Protein AF-A0A9N9IWW1-F1 (afdb_monomer)

Solvent-accessible surface area (backbone atoms only — not comparable to full-atom values): 3271 Å² total; per-residue (Å²): 132,65,68,65,60,55,51,51,53,49,53,52,49,44,76,73,69,54,86,71,58,78,89,51,48,64,58,54,51,61,70,72,24,49,65,61,76,73,82,92,58,86,76,44,93,84,38,70,49,124

Structure (mmCIF, N/CA/C/O backbone):
data_AF-A0A9N9IWW1-F1
#
_entry.id   AF-A0A9N9IWW1-F1
#
loop_
_atom_site.group_PDB
_atom_site.id
_atom_site.type_symbol
_atom_site.label_atom_id
_atom_site.label_alt_id
_atom_site.label_comp_id
_atom_site.label_asym_id
_atom_site.label_entity_id
_atom_site.label_seq_id
_atom_site.pdbx_PDB_ins_code
_atom_site.Cartn_x
_atom_site.Cartn_y
_atom_site.Cartn_z
_atom_site.occupancy
_atom_site.B_iso_or_equiv
_atom_site.auth_seq_id
_atom_site.auth_comp_id
_atom_site.auth_asym_id
_atom_site.auth_atom_id
_atom_site.pdbx_PDB_model_num
ATOM 1 N N . MET A 1 1 ? -13.269 -4.764 3.203 1.00 63.12 1 MET A N 1
ATOM 2 C CA . MET A 1 1 ? -13.177 -4.170 1.849 1.00 63.12 1 MET A CA 1
ATOM 3 C C . MET A 1 1 ? -11.937 -3.273 1.670 1.00 63.12 1 MET A C 1
ATOM 5 O O . MET A 1 1 ? -11.970 -2.369 0.860 1.00 63.12 1 MET A O 1
ATOM 9 N N . SER A 1 2 ? -10.809 -3.520 2.349 1.00 74.81 2 SER A N 1
ATOM 10 C CA . SER A 1 2 ? -9.608 -2.658 2.265 1.00 74.81 2 SER A CA 1
ATOM 11 C C . SER A 1 2 ? -8.656 -3.000 1.111 1.00 74.81 2 SER A C 1
ATOM 13 O O . SER A 1 2 ? -8.060 -2.108 0.525 1.00 74.81 2 SER A O 1
ATOM 15 N N . ALA A 1 3 ? -8.538 -4.284 0.761 1.00 79.81 3 ALA A N 1
ATOM 16 C CA . ALA A 1 3 ? -7.640 -4.766 -0.291 1.00 79.81 3 ALA A CA 1
ATOM 17 C C . ALA A 1 3 ? -7.782 -4.067 -1.666 1.00 79.81 3 ALA A C 1
ATOM 19 O O . ALA A 1 3 ? -6.744 -3.723 -2.226 1.00 79.81 3 ALA A O 1
ATOM 20 N N . PRO A 1 4 ? -8.991 -3.809 -2.216 1.00 84.81 4 PRO A N 1
ATOM 21 C CA . PRO A 1 4 ? -9.108 -3.148 -3.521 1.00 84.81 4 PRO A CA 1
ATOM 22 C C . PRO A 1 4 ? -8.534 -1.723 -3.529 1.00 84.81 4 PRO A C 1
ATOM 24 O O . PRO A 1 4 ? -7.854 -1.363 -4.480 1.00 84.81 4 PRO A O 1
ATOM 27 N N . HIS A 1 5 ? -8.685 -0.959 -2.442 1.00 85.62 5 HIS A N 1
ATOM 28 C CA . HIS A 1 5 ? -8.119 0.393 -2.349 1.00 85.62 5 HIS A CA 1
ATOM 29 C C . HIS A 1 5 ? -6.587 0.396 -2.410 1.00 85.62 5 HIS A C 1
ATOM 31 O O . H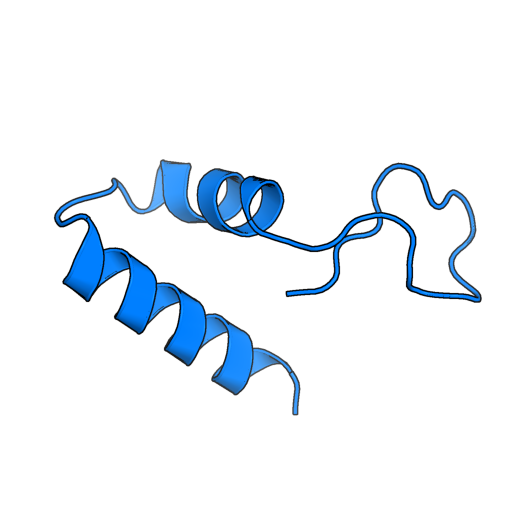IS A 1 5 ? -5.990 1.264 -3.037 1.00 85.62 5 HIS A O 1
ATOM 37 N N . ILE A 1 6 ? -5.939 -0.610 -1.814 1.00 84.69 6 ILE A N 1
ATOM 38 C CA . ILE A 1 6 ? -4.480 -0.758 -1.894 1.00 84.69 6 ILE A CA 1
ATOM 39 C C . ILE A 1 6 ? -4.044 -1.080 -3.327 1.00 84.69 6 ILE A C 1
ATOM 41 O O . ILE A 1 6 ? -3.030 -0.560 -3.788 1.00 84.69 6 ILE A O 1
ATOM 45 N N . VAL A 1 7 ? -4.809 -1.913 -4.041 1.00 87.06 7 VAL A N 1
ATOM 46 C CA . VAL A 1 7 ? -4.534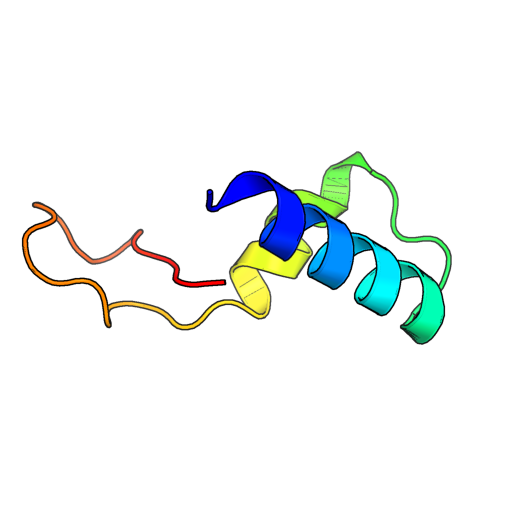 -2.262 -5.444 1.00 87.06 7 VAL A CA 1
ATOM 47 C C . VAL A 1 7 ? -4.661 -1.036 -6.349 1.00 87.06 7 VAL A C 1
ATOM 49 O O . VAL A 1 7 ? -3.789 -0.822 -7.189 1.00 87.06 7 VAL A O 1
ATOM 52 N N . ASP A 1 8 ? -5.676 -0.198 -6.141 1.00 86.62 8 ASP A N 1
ATOM 53 C CA . ASP A 1 8 ? -5.856 1.045 -6.899 1.00 86.62 8 ASP A CA 1
ATOM 54 C C . ASP A 1 8 ? -4.715 2.039 -6.636 1.00 86.62 8 ASP A C 1
ATOM 56 O O . ASP A 1 8 ? -4.162 2.619 -7.573 1.00 86.62 8 ASP A O 1
ATOM 60 N N . THR A 1 9 ? -4.287 2.184 -5.377 1.00 86.12 9 THR A N 1
ATOM 61 C CA . THR A 1 9 ? -3.130 3.015 -5.005 1.00 86.12 9 THR A CA 1
ATOM 62 C C . THR A 1 9 ? -1.840 2.504 -5.648 1.00 86.12 9 THR A C 1
ATOM 64 O O . THR A 1 9 ? -1.046 3.292 -6.165 1.00 86.12 9 THR A O 1
ATOM 67 N N . VAL A 1 10 ? -1.639 1.184 -5.681 1.00 86.56 10 VAL A N 1
ATOM 68 C CA . VAL A 1 10 ? -0.515 0.548 -6.381 1.00 86.56 10 VAL A CA 1
ATOM 69 C C . VAL A 1 10 ? -0.559 0.835 -7.880 1.00 86.56 10 VAL A C 1
ATOM 71 O O . VAL A 1 10 ? 0.454 1.237 -8.454 1.00 86.56 10 VAL A O 1
ATOM 74 N N . ALA A 1 11 ? -1.717 0.664 -8.516 1.00 87.75 11 ALA A N 1
ATOM 75 C CA . ALA A 1 11 ? -1.888 0.905 -9.943 1.00 87.75 11 ALA A CA 1
ATOM 76 C C . ALA A 1 11 ? -1.612 2.374 -10.305 1.00 87.75 11 ALA A C 1
ATOM 78 O O . ALA A 1 11 ? -0.878 2.649 -11.258 1.00 87.75 11 ALA A O 1
ATOM 79 N N . LEU A 1 12 ? -2.120 3.315 -9.502 1.00 88.06 12 LEU A N 1
ATOM 80 C CA . LEU A 1 12 ? -1.857 4.745 -9.655 1.00 88.06 12 LEU A CA 1
ATOM 81 C C . LEU A 1 12 ? -0.365 5.059 -9.511 1.00 88.06 12 LEU A C 1
ATOM 83 O O . LEU A 1 12 ? 0.199 5.796 -10.321 1.00 88.06 12 LEU A O 1
ATOM 87 N N . TYR A 1 13 ? 0.289 4.477 -8.508 1.00 86.31 13 TYR A N 1
ATOM 88 C CA . TYR A 1 13 ? 1.711 4.681 -8.267 1.00 86.31 13 TYR A CA 1
ATOM 89 C C . TYR A 1 13 ? 2.567 4.177 -9.438 1.00 86.31 13 TYR A C 1
ATOM 91 O O . TYR A 1 13 ? 3.432 4.906 -9.926 1.00 86.31 13 TYR A O 1
ATOM 99 N N . ILE A 1 14 ? 2.287 2.973 -9.953 1.00 85.56 14 ILE A N 1
ATOM 100 C CA . ILE A 1 14 ? 2.968 2.413 -11.133 1.00 85.56 14 ILE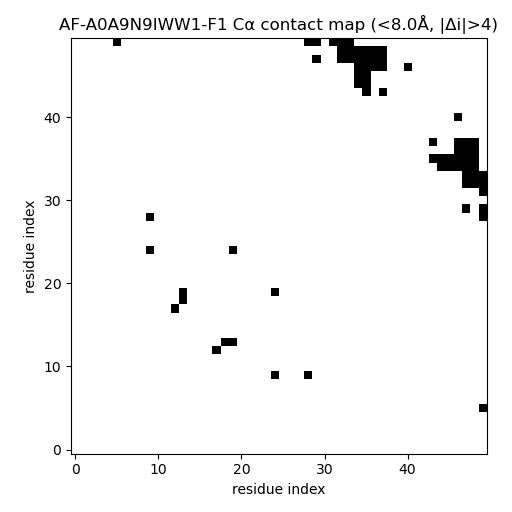 A CA 1
ATOM 101 C C . ILE A 1 14 ? 2.756 3.309 -12.354 1.00 85.56 14 ILE A C 1
ATOM 103 O O . ILE A 1 14 ? 3.718 3.612 -13.057 1.00 85.56 14 ILE A O 1
ATOM 107 N N . SER A 1 15 ? 1.521 3.766 -12.580 1.00 86.31 15 SER A N 1
ATOM 108 C CA . SER A 1 15 ? 1.190 4.657 -13.696 1.00 86.31 15 SER A CA 1
ATOM 109 C C . SER A 1 15 ? 1.902 6.008 -13.611 1.00 86.31 15 SER A C 1
ATOM 111 O O . SER A 1 15 ? 2.171 6.611 -14.646 1.00 86.31 15 SER A O 1
ATOM 113 N N . THR A 1 16 ? 2.175 6.501 -12.401 1.00 85.88 16 THR A N 1
ATOM 114 C CA . THR A 1 16 ?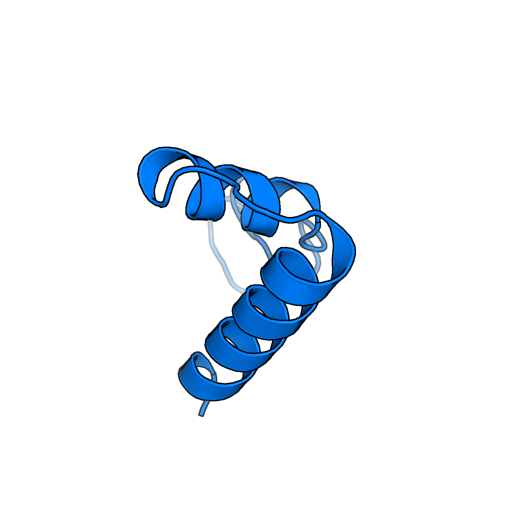 2.756 7.834 -12.185 1.00 85.88 16 THR A CA 1
ATOM 115 C C . THR A 1 16 ? 4.280 7.809 -12.244 1.00 85.88 16 THR A C 1
ATOM 117 O O . THR A 1 16 ? 4.885 8.697 -12.838 1.00 85.88 16 THR A O 1
ATOM 120 N N . TYR A 1 17 ? 4.911 6.798 -11.642 1.00 81.50 17 TYR A N 1
ATOM 121 C CA . TYR A 1 17 ? 6.364 6.782 -11.444 1.00 81.50 17 TYR A CA 1
ATOM 122 C C . TYR A 1 17 ? 7.114 5.801 -12.346 1.00 81.50 17 TYR A C 1
ATOM 124 O O . TYR A 1 17 ? 8.320 5.957 -12.496 1.00 81.50 17 TYR A O 1
ATOM 132 N N . SER A 1 18 ? 6.413 4.865 -13.000 1.00 71.44 18 SER A N 1
ATOM 133 C CA . SER A 1 18 ? 6.972 3.768 -13.803 1.00 71.44 18 SER A CA 1
ATOM 134 C C . SER A 1 18 ? 7.988 2.876 -13.065 1.00 71.44 18 SER A C 1
ATOM 136 O O . SER A 1 18 ? 8.903 3.317 -12.384 1.00 71.44 18 SER A O 1
ATOM 138 N N . ASN A 1 19 ? 7.861 1.565 -13.273 1.00 68.81 19 ASN A N 1
ATOM 139 C CA . ASN A 1 19 ? 8.920 0.574 -13.051 1.00 68.81 19 ASN A CA 1
ATOM 140 C C . ASN A 1 19 ? 9.580 0.538 -11.651 1.00 68.81 19 ASN A C 1
ATOM 142 O O . ASN A 1 19 ? 10.794 0.358 -11.540 1.00 68.81 19 ASN A O 1
ATOM 146 N N . LEU A 1 20 ? 8.793 0.647 -10.571 1.00 69.94 20 LEU A N 1
ATOM 147 C CA . LEU A 1 20 ? 9.297 0.267 -9.251 1.00 69.94 20 LEU A CA 1
ATOM 148 C C . LEU A 1 20 ? 9.355 -1.269 -9.154 1.00 69.94 20 LEU A C 1
ATOM 150 O O . LEU A 1 20 ? 8.343 -1.921 -9.431 1.00 69.94 20 LEU A O 1
ATOM 154 N N . PRO A 1 21 ? 10.487 -1.870 -8.746 1.00 79.25 21 PRO A N 1
ATOM 155 C CA . PRO A 1 21 ? 10.552 -3.303 -8.497 1.00 79.25 21 PRO A CA 1
ATOM 156 C C . PRO A 1 21 ? 9.464 -3.717 -7.494 1.00 79.25 21 PRO A C 1
ATOM 158 O O . PRO A 1 21 ? 9.299 -3.032 -6.478 1.00 79.25 21 PRO A O 1
ATOM 161 N N . PRO A 1 22 ? 8.756 -4.843 -7.707 1.00 75.75 22 PRO A N 1
ATOM 162 C CA . PRO A 1 22 ? 7.730 -5.313 -6.772 1.00 75.75 22 PRO A CA 1
ATOM 163 C C . PRO A 1 22 ? 8.241 -5.453 -5.330 1.00 75.75 22 PRO A C 1
ATOM 165 O O . PRO A 1 22 ? 7.486 -5.244 -4.383 1.00 75.75 22 PRO A O 1
ATOM 168 N N . SER A 1 23 ? 9.539 -5.731 -5.159 1.00 81.94 23 SER A N 1
ATOM 169 C CA . SER A 1 23 ? 10.225 -5.796 -3.863 1.00 81.94 23 SER A CA 1
ATOM 170 C C . SER A 1 23 ? 10.186 -4.492 -3.061 1.00 81.94 23 SER A C 1
ATOM 172 O O . SER A 1 23 ? 10.238 -4.540 -1.838 1.00 81.94 23 SER A O 1
ATOM 174 N N . ASN A 1 24 ? 10.065 -3.338 -3.720 1.00 84.69 24 ASN A N 1
ATOM 175 C CA . ASN A 1 24 ? 10.149 -2.013 -3.095 1.00 84.69 24 ASN A CA 1
ATOM 176 C C . ASN A 1 24 ? 8.774 -1.336 -2.961 1.00 84.69 24 ASN A C 1
ATOM 178 O O . ASN A 1 24 ? 8.650 -0.278 -2.347 1.00 84.69 24 ASN A O 1
ATOM 182 N N . MET A 1 25 ? 7.723 -1.940 -3.520 1.00 84.25 25 MET A N 1
ATOM 183 C CA . MET A 1 25 ? 6.379 -1.362 -3.559 1.00 84.25 25 MET A CA 1
ATOM 184 C C . MET A 1 25 ? 5.742 -1.246 -2.172 1.00 84.25 25 MET A C 1
ATOM 186 O O . MET A 1 25 ? 5.091 -0.248 -1.878 1.00 84.25 25 MET A O 1
ATOM 190 N N . SER A 1 26 ? 5.977 -2.228 -1.299 1.00 84.00 26 SER A N 1
ATOM 191 C CA . SER A 1 26 ? 5.505 -2.189 0.091 1.00 84.00 26 SER A CA 1
ATOM 192 C C . SER A 1 26 ? 6.064 -0.974 0.840 1.00 84.00 26 SER A C 1
ATOM 194 O O . SER A 1 26 ? 5.316 -0.215 1.451 1.00 84.00 26 SER A O 1
ATOM 196 N N . GLU A 1 27 ? 7.371 -0.729 0.720 1.00 85.50 27 GLU A N 1
ATOM 197 C CA . GLU A 1 27 ? 8.030 0.419 1.350 1.00 85.50 27 GLU A CA 1
ATOM 198 C C . GLU A 1 27 ? 7.535 1.748 0.772 1.00 85.50 27 GLU A C 1
ATOM 200 O O . GLU A 1 27 ? 7.280 2.686 1.524 1.00 85.50 27 GLU A O 1
ATOM 205 N N . ALA A 1 28 ? 7.328 1.818 -0.546 1.00 82.69 28 ALA A N 1
ATOM 206 C CA . ALA A 1 28 ? 6.796 3.007 -1.205 1.00 82.69 28 ALA A CA 1
ATOM 207 C C . ALA A 1 28 ? 5.380 3.361 -0.720 1.00 82.69 28 ALA A C 1
ATOM 209 O O . ALA A 1 28 ? 5.104 4.522 -0.419 1.00 82.69 28 ALA A O 1
ATOM 210 N N . ILE A 1 29 ? 4.496 2.369 -0.578 1.00 85.44 29 ILE A N 1
ATOM 211 C CA . ILE A 1 29 ? 3.145 2.574 -0.036 1.00 85.44 29 ILE A CA 1
ATOM 212 C C . ILE A 1 29 ? 3.223 3.029 1.425 1.00 85.44 29 ILE A C 1
ATOM 214 O O . ILE A 1 29 ? 2.544 3.976 1.808 1.00 85.44 29 ILE A O 1
ATOM 218 N N . ILE A 1 30 ? 4.087 2.410 2.234 1.00 85.19 30 ILE A N 1
ATOM 219 C CA . ILE A 1 30 ? 4.298 2.777 3.644 1.00 85.19 30 ILE A CA 1
ATOM 220 C C . ILE A 1 30 ? 4.825 4.215 3.790 1.00 85.19 30 ILE A C 1
ATOM 222 O O . ILE A 1 30 ? 4.468 4.904 4.748 1.00 85.19 30 ILE A O 1
ATOM 226 N N . LEU A 1 31 ? 5.667 4.679 2.862 1.00 83.31 31 LEU A N 1
ATOM 227 C CA . LEU A 1 31 ? 6.177 6.054 2.834 1.00 83.31 31 LEU A CA 1
ATOM 228 C C . LEU A 1 31 ? 5.091 7.082 2.498 1.00 83.31 31 LEU A C 1
ATOM 230 O O . LEU A 1 31 ? 5.146 8.197 3.011 1.00 83.31 31 LEU A O 1
ATOM 234 N N . LEU A 1 32 ? 4.123 6.713 1.658 1.00 82.50 32 LEU A N 1
ATOM 235 C CA . LEU A 1 32 ? 3.006 7.577 1.261 1.00 82.50 32 LEU A CA 1
ATOM 236 C C . LEU A 1 32 ? 1.811 7.510 2.225 1.00 82.50 32 LEU A C 1
ATOM 238 O O . LEU A 1 32 ? 0.954 8.391 2.201 1.00 82.50 32 LEU A O 1
ATOM 242 N N . ALA A 1 33 ? 1.756 6.489 3.077 1.00 84.94 33 ALA A N 1
ATOM 243 C CA . ALA A 1 33 ? 0.679 6.276 4.029 1.00 84.94 33 ALA A CA 1
ATOM 244 C C . ALA A 1 33 ? 0.686 7.290 5.185 1.00 84.94 33 ALA A C 1
ATOM 246 O O . ALA A 1 33 ? 1.731 7.705 5.699 1.00 84.94 33 ALA A O 1
ATOM 247 N N . ILE A 1 34 ? -0.505 7.628 5.677 1.00 84.62 34 ILE A N 1
ATOM 248 C CA 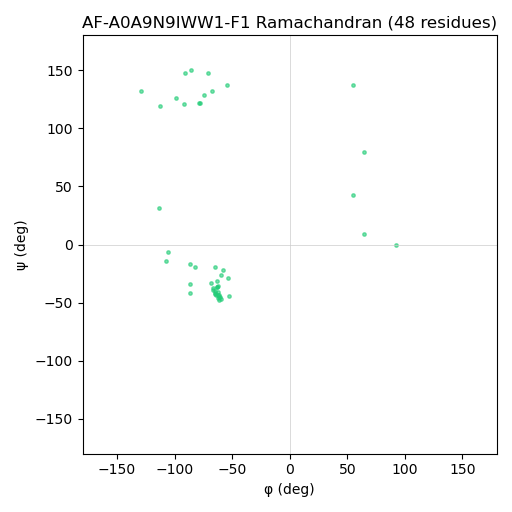. ILE A 1 34 ? -0.686 8.506 6.832 1.00 84.62 34 ILE A CA 1
ATOM 249 C C . ILE A 1 34 ? -0.407 7.714 8.114 1.00 84.62 34 ILE A C 1
ATOM 251 O O . ILE A 1 34 ? -1.061 6.709 8.400 1.00 84.62 34 ILE A O 1
ATOM 255 N N . LYS A 1 35 ? 0.552 8.176 8.921 1.00 85.44 35 LYS A N 1
ATOM 256 C CA . LYS A 1 35 ? 0.938 7.498 10.168 1.00 85.44 35 LYS A CA 1
ATOM 257 C C . LYS A 1 35 ? 0.075 7.910 11.360 1.00 85.44 35 LYS A C 1
ATOM 259 O O . LYS A 1 35 ? -0.344 9.059 11.465 1.00 85.44 35 LYS A O 1
ATOM 264 N N . A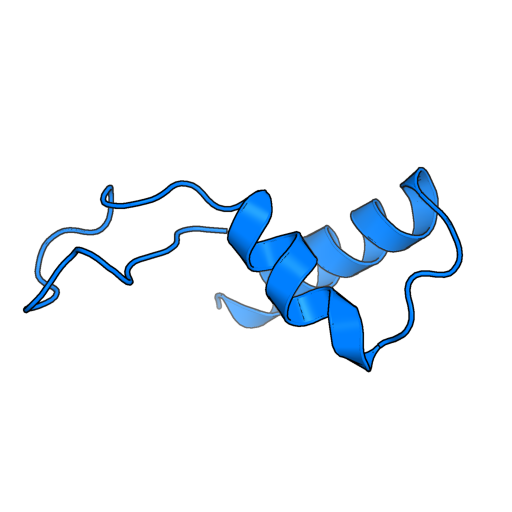SN A 1 36 ? -0.107 6.996 12.314 1.00 81.00 36 ASN A N 1
ATOM 265 C CA . ASN A 1 36 ? -0.630 7.245 13.672 1.00 81.00 36 ASN A CA 1
ATOM 266 C C . ASN A 1 36 ? -2.084 7.744 13.802 1.00 81.00 36 ASN A C 1
ATOM 268 O O . ASN A 1 36 ? -2.512 8.067 14.917 1.00 81.00 36 ASN A O 1
ATOM 272 N N . ILE A 1 37 ? -2.867 7.763 12.719 1.00 83.00 37 ILE A N 1
ATOM 273 C CA . ILE A 1 37 ? -4.270 8.212 12.762 1.00 83.00 37 ILE A CA 1
ATOM 274 C C . ILE A 1 37 ? -5.247 7.128 13.232 1.00 83.00 37 ILE A C 1
ATOM 276 O O . ILE A 1 37 ? -6.348 7.443 13.677 1.00 83.00 37 ILE A O 1
ATOM 280 N N . ILE A 1 38 ? -4.851 5.852 13.172 1.00 81.31 38 ILE A N 1
ATOM 281 C CA . ILE A 1 38 ? -5.713 4.737 13.572 1.00 81.31 38 ILE A CA 1
ATOM 282 C C . ILE A 1 38 ? -5.713 4.615 15.100 1.00 81.31 38 ILE A C 1
ATOM 284 O O . ILE A 1 38 ? -4.677 4.437 15.745 1.00 81.31 38 ILE A O 1
ATOM 288 N N . THR A 1 39 ? -6.899 4.711 15.697 1.00 81.75 39 THR A N 1
ATOM 289 C CA . THR A 1 39 ? -7.110 4.559 17.140 1.00 81.75 39 THR A CA 1
ATOM 290 C C . THR A 1 39 ? -7.409 3.105 17.507 1.00 81.75 39 THR A C 1
ATOM 292 O O . THR A 1 39 ? -8.048 2.399 16.736 1.00 81.75 39 THR A O 1
ATOM 295 N N . GLY A 1 40 ? -6.996 2.660 18.698 1.00 79.25 40 GLY A N 1
ATOM 296 C CA . GLY A 1 40 ? -7.286 1.304 19.195 1.00 79.25 40 GLY A CA 1
ATOM 297 C C . GLY A 1 40 ? -6.217 0.248 18.890 1.00 79.25 40 GLY A C 1
ATOM 298 O O . GLY A 1 40 ? -6.361 -0.889 19.324 1.00 79.25 40 GLY A O 1
ATOM 299 N N . ILE A 1 41 ? -5.126 0.617 18.208 1.00 80.06 41 ILE 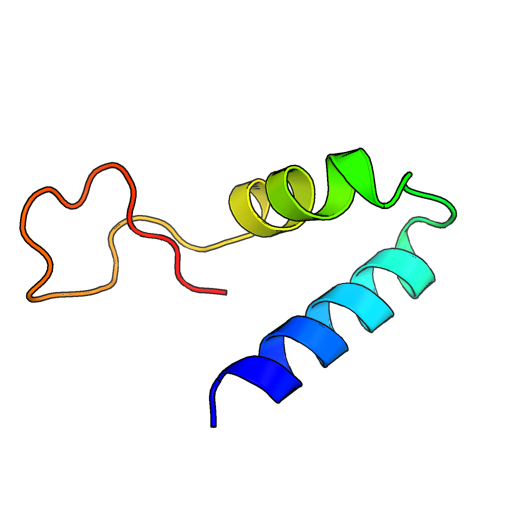A N 1
ATOM 300 C CA . ILE A 1 41 ? -3.978 -0.274 17.992 1.00 80.06 41 ILE A CA 1
ATOM 301 C C . ILE A 1 41 ? -2.945 -0.068 19.118 1.00 80.06 41 ILE A C 1
ATOM 303 O O . ILE A 1 41 ? -2.460 1.058 19.292 1.00 80.06 41 ILE A O 1
ATOM 307 N N . P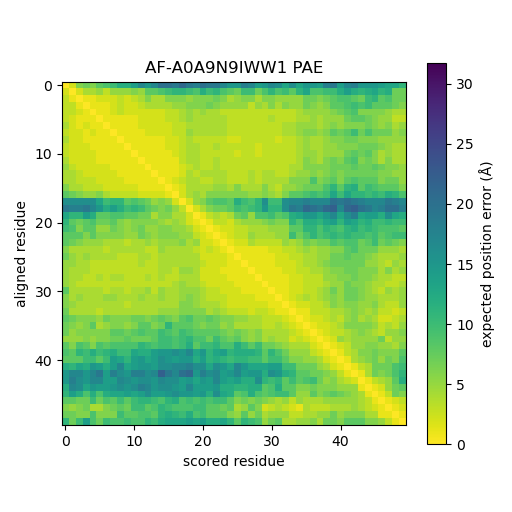RO A 1 42 ? -2.593 -1.116 19.891 1.00 69.94 42 PRO A N 1
ATOM 308 C CA . PRO A 1 42 ? -1.500 -1.046 20.854 1.00 69.94 42 PRO A CA 1
ATOM 309 C C . PRO A 1 42 ? -0.166 -0.896 20.107 1.00 69.94 42 PRO A C 1
ATOM 311 O O . PRO A 1 42 ? 0.097 -1.630 19.162 1.00 69.94 42 PRO A O 1
ATOM 314 N N . ASN A 1 43 ? 0.669 0.057 20.537 1.00 70.00 43 ASN A N 1
ATOM 315 C CA . ASN A 1 43 ? 1.899 0.489 19.855 1.00 70.00 43 ASN A CA 1
ATOM 316 C C . ASN A 1 43 ? 1.654 1.141 18.475 1.00 70.00 43 ASN A C 1
ATOM 318 O O . ASN A 1 43 ? 1.851 0.543 17.418 1.00 70.00 43 ASN A O 1
ATOM 322 N N . ARG A 1 44 ? 1.253 2.420 18.495 1.00 67.25 44 ARG A N 1
ATOM 323 C CA . ARG A 1 44 ? 0.910 3.187 17.286 1.00 67.25 44 ARG A CA 1
ATOM 324 C C . ARG A 1 44 ? 2.074 3.426 16.328 1.00 67.25 44 ARG A C 1
ATOM 326 O O . ARG A 1 44 ? 1.808 3.683 15.164 1.00 67.25 44 ARG A O 1
ATOM 333 N N . ASN A 1 45 ? 3.326 3.314 16.769 1.00 69.81 45 ASN A N 1
ATOM 334 C CA . ASN A 1 45 ? 4.492 3.766 15.999 1.00 69.81 45 ASN A CA 1
ATOM 335 C C . ASN A 1 45 ? 4.642 3.110 14.610 1.00 69.81 45 ASN A C 1
ATOM 337 O O . ASN A 1 45 ? 5.245 3.715 13.727 1.00 69.81 45 ASN A O 1
ATOM 341 N N . ASN A 1 46 ? 4.042 1.932 14.398 1.00 71.94 46 ASN A N 1
ATOM 342 C CA . ASN A 1 46 ? 4.015 1.222 13.114 1.00 71.94 46 ASN A CA 1
ATOM 343 C C . ASN A 1 46 ? 2.597 1.132 12.513 1.00 71.94 46 ASN A C 1
ATOM 345 O O . ASN A 1 46 ? 2.262 0.154 11.845 1.00 71.94 46 ASN A O 1
ATOM 349 N N . THR A 1 47 ? 1.740 2.124 12.766 1.00 77.62 47 THR A N 1
ATOM 350 C CA . THR A 1 47 ? 0.394 2.185 12.176 1.00 77.62 47 THR A CA 1
ATOM 351 C C . THR A 1 47 ? 0.367 3.107 10.969 1.00 77.62 47 THR A C 1
ATOM 353 O O . THR A 1 47 ? 0.755 4.273 11.054 1.00 77.62 47 THR A O 1
ATOM 356 N N . TYR A 1 48 ? -0.116 2.569 9.852 1.00 79.69 48 TYR A N 1
ATOM 357 C CA . TYR A 1 48 ? -0.156 3.231 8.555 1.00 79.69 48 TYR A CA 1
ATOM 358 C C . TYR A 1 48 ? -1.567 3.118 7.985 1.00 79.69 4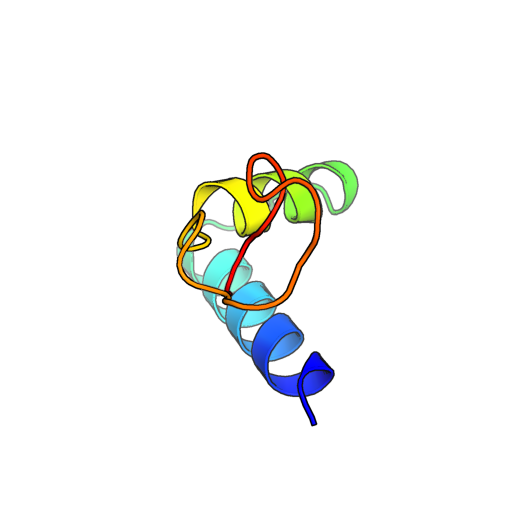8 TYR A C 1
ATOM 360 O O . TYR A 1 48 ? -2.163 2.040 8.007 1.00 79.69 48 TYR A O 1
ATOM 368 N N . PHE A 1 49 ? -2.097 4.236 7.506 1.00 74.81 49 PHE A N 1
ATOM 369 C CA . PHE A 1 49 ? -3.368 4.319 6.805 1.00 74.81 49 PHE A CA 1
ATOM 370 C C . PHE A 1 49 ? -3.099 4.707 5.353 1.00 74.81 49 PHE A C 1
ATOM 372 O O . PHE A 1 49 ? -2.512 5.760 5.099 1.00 74.81 49 PHE A O 1
ATOM 379 N N . CYS A 1 50 ? -3.499 3.834 4.435 1.00 67.00 50 CYS A N 1
ATOM 380 C CA . CYS A 1 50 ? -3.296 3.977 2.998 1.00 67.00 50 CYS A CA 1
ATOM 381 C C . CYS A 1 50 ? -4.614 4.297 2.300 1.00 67.00 50 CYS A C 1
ATOM 383 O O . CYS A 1 50 ? -5.641 3.712 2.718 1.00 67.00 50 CYS A O 1
#

Sequence (50 aa):
MSAPHIVDTVALYISTYSNLPPSNMSEAIILLAIKNIITGIPNRNNTYFC

Foldseek 3Di:
DVVVVLVVVLVVCCVPPNDDDPVCSVVVQQVVFDAQPDPDDPPRRSDTHD

Organism: NCBI:txid1348616

Nearest PDB structures (foldseek):
  6ywy-assembly1_11  TM=3.952E-01  e=9.881E+00  Neurospora crassa

Secondary structure (DSSP, 8-state):
--HHHHHHHHHHHHHHH----HHHHHHHHHHHSEES--SS-SSGGG-EE-

Mean predicted aligned error: 6.22 Å

pLDDT: mean 80.29, std 6.55, range [63.12, 88.06]

Radius of gyration: 12.21 Å; Cα contacts (8 Å, |Δi|>4): 36; chains: 1; bounding box: 24×14×35 Å